Protein AF-A0A354D2V7-F1 (afdb_monomer)

Solvent-accessible surface area (backbone atoms only — not comparable to full-atom values): 7940 Å² total; per-residue (Å²): 129,84,58,67,64,59,56,53,52,52,52,53,53,51,53,55,54,51,61,70,64,51,77,79,75,69,87,72,81,70,86,73,82,75,85,70,80,95,69,97,73,48,65,73,56,30,54,53,51,34,56,54,48,52,73,39,85,69,28,58,60,65,48,54,49,66,42,60,46,82,72,89,66,80,90,73,79,88,80,82,86,76,63,51,65,60,33,40,40,36,36,20,53,22,45,77,40,70,70,44,41,49,52,54,51,55,51,48,46,73,76,37,100,47,60,78,89,43,51,46,80,39,62,50,80,84,130

Radius of gyration: 25.27 Å; Cα contacts (8 Å, |Δi|>4): 122; chains: 1; bo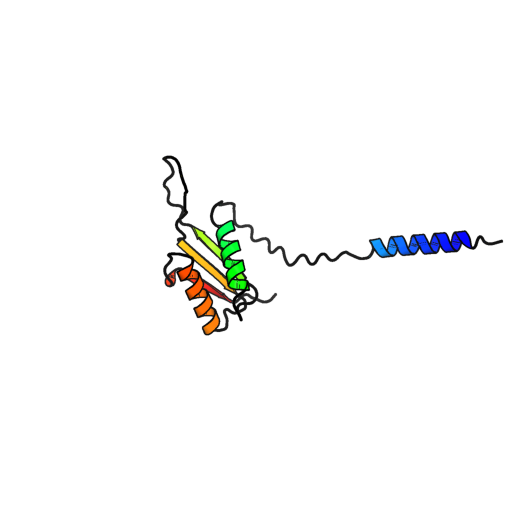unding box: 44×28×86 Å

Nearest PDB structures (foldseek):
  8wkq-assembly1_UI  TM=6.518E-01  e=2.644E-03  Salmonella enterica subsp. enterica serovar Typhimurium str. LT2
  2y9j-assembly1_Y  TM=4.921E-01  e=1.178E-03  Salmonella enterica subsp. enterica serovar Typhimurium
  4p7m-assembly1_A  TM=7.044E-01  e=1.504E-01  Plasmodium falciparum
  4p7m-assembly1_B  TM=7.196E-01  e=3.155E-01  Plasmodium falciparum
  6pxl-assembly2_K  TM=1.821E-01  e=8.554E+00  Escherichia coli

Sequence (127 aa):
MGNRNNLLILALLGVLVLVLAIPTEKKTESKMDFKANEEAGGEQLEERLERILKHTEGVGEVRVMITEAEDTKSFASDKENEGTVEGVVVVAQGATDPAVKKKIQDIVIALFPIEAHKIEIVKMKAD

Structure (mmCIF, N/CA/C/O backbone):
data_AF-A0A354D2V7-F1
#
_entry.id   AF-A0A354D2V7-F1
#
loop_
_atom_site.group_PDB
_atom_site.id
_atom_site.type_symbol
_atom_site.label_atom_id
_atom_site.label_alt_id
_atom_site.label_comp_id
_atom_site.label_asym_id
_atom_site.label_entity_id
_atom_site.label_seq_id
_atom_site.pdbx_PDB_ins_code
_atom_site.Cartn_x
_atom_site.Cartn_y
_atom_site.Cartn_z
_atom_site.occupancy
_atom_site.B_iso_or_equiv
_atom_site.auth_seq_id
_atom_site.auth_comp_id
_atom_site.auth_asym_id
_atom_site.auth_atom_id
_atom_site.pdbx_PDB_model_num
ATOM 1 N N . MET A 1 1 ? 7.800 15.658 70.576 1.00 53.28 1 MET A N 1
ATOM 2 C CA . MET A 1 1 ? 6.848 16.292 69.639 1.00 53.28 1 MET A CA 1
ATOM 3 C C . MET A 1 1 ? 7.166 15.766 68.254 1.00 53.28 1 MET A C 1
ATOM 5 O O . MET A 1 1 ? 8.132 16.219 67.666 1.00 53.28 1 MET A O 1
ATOM 9 N N . GLY A 1 2 ? 6.450 14.730 67.803 1.00 63.66 2 GLY A N 1
ATOM 10 C CA . GLY A 1 2 ? 6.724 14.080 66.520 1.00 63.66 2 GLY A CA 1
ATOM 11 C C . GLY A 1 2 ? 6.631 15.088 65.380 1.00 63.66 2 GLY A C 1
ATOM 12 O O . GLY A 1 2 ? 5.625 15.783 65.232 1.00 63.66 2 GLY A O 1
ATOM 13 N N . ASN A 1 3 ? 7.721 15.216 64.638 1.00 69.31 3 ASN A N 1
ATOM 14 C CA . ASN A 1 3 ? 7.938 16.270 63.663 1.00 69.31 3 ASN A CA 1
ATOM 15 C C . ASN A 1 3 ? 6.944 16.053 62.515 1.00 69.31 3 ASN A C 1
ATOM 17 O O . ASN A 1 3 ? 7.182 15.231 61.633 1.00 69.31 3 ASN A O 1
ATOM 21 N N . ARG A 1 4 ? 5.818 16.778 62.520 1.00 75.75 4 ARG A N 1
ATOM 22 C CA . ARG A 1 4 ? 4.799 16.721 61.452 1.00 75.75 4 ARG A CA 1
ATOM 23 C C . ARG A 1 4 ? 5.422 16.925 60.065 1.00 75.75 4 ARG A C 1
ATOM 25 O O . ARG A 1 4 ? 4.967 16.348 59.086 1.00 75.75 4 ARG A O 1
ATOM 32 N N . ASN A 1 5 ? 6.533 17.654 60.015 1.00 77.69 5 ASN A N 1
ATOM 33 C CA . ASN A 1 5 ? 7.316 17.916 58.818 1.00 77.69 5 ASN A CA 1
ATOM 34 C C . ASN A 1 5 ? 8.030 16.655 58.295 1.00 77.69 5 ASN A C 1
ATOM 36 O O . ASN A 1 5 ? 8.083 16.473 57.089 1.00 77.69 5 ASN A O 1
ATOM 40 N N . ASN A 1 6 ? 8.507 15.745 59.156 1.00 77.19 6 ASN A N 1
ATOM 41 C CA . ASN A 1 6 ? 9.132 14.489 58.711 1.00 77.19 6 ASN A CA 1
ATOM 42 C C . ASN A 1 6 ? 8.113 13.559 58.036 1.00 77.19 6 ASN A C 1
ATOM 44 O O . ASN A 1 6 ? 8.464 12.853 57.096 1.00 77.19 6 ASN A O 1
ATOM 48 N N . LEU A 1 7 ? 6.852 13.590 58.482 1.00 79.19 7 LEU A N 1
ATOM 49 C CA . LEU A 1 7 ? 5.766 12.840 57.849 1.00 79.19 7 LEU A CA 1
ATOM 50 C C . LEU A 1 7 ? 5.418 13.418 56.468 1.00 79.19 7 LEU A C 1
ATOM 52 O O . LEU A 1 7 ? 5.220 12.663 55.521 1.00 79.19 7 LEU A O 1
ATOM 56 N N . LEU A 1 8 ? 5.412 14.750 56.339 1.00 79.00 8 LEU A N 1
ATOM 57 C CA . LEU A 1 8 ? 5.224 15.428 55.051 1.00 79.00 8 LEU A CA 1
ATOM 58 C C . LEU A 1 8 ? 6.392 15.169 54.086 1.00 79.00 8 LEU A C 1
ATOM 60 O O . LEU A 1 8 ? 6.159 14.957 52.901 1.00 79.00 8 LEU A O 1
ATOM 64 N N . ILE A 1 9 ? 7.630 15.123 54.589 1.00 81.56 9 ILE A N 1
ATOM 65 C CA . ILE A 1 9 ? 8.827 14.797 53.796 1.00 81.56 9 ILE A CA 1
ATOM 66 C C . ILE A 1 9 ? 8.772 13.344 53.293 1.00 81.56 9 ILE A C 1
ATOM 68 O O . ILE A 1 9 ? 9.060 13.095 52.125 1.00 81.56 9 ILE A O 1
ATOM 72 N N . LEU A 1 10 ? 8.345 12.395 54.135 1.00 78.00 10 LEU A N 1
ATOM 73 C CA . LEU A 1 10 ? 8.129 10.996 53.738 1.00 78.00 10 LEU A CA 1
ATOM 74 C C . LEU A 1 10 ? 7.013 10.848 52.694 1.00 78.00 10 LEU A C 1
ATOM 76 O O . LEU A 1 10 ? 7.173 10.094 51.737 1.00 78.00 10 LEU A O 1
ATOM 80 N N . ALA A 1 11 ? 5.912 11.593 52.839 1.00 83.25 11 ALA A N 1
ATOM 81 C CA . ALA A 1 11 ? 4.819 11.589 51.867 1.00 83.25 11 ALA A CA 1
ATOM 82 C C . ALA A 1 11 ? 5.259 12.143 50.498 1.00 83.25 11 ALA A C 1
ATOM 84 O O . ALA A 1 11 ? 4.942 11.555 49.466 1.00 83.25 11 ALA A O 1
ATOM 85 N N . LEU A 1 12 ? 6.043 13.227 50.483 1.00 82.44 12 LEU A N 1
ATOM 86 C CA . LEU A 1 12 ? 6.603 13.819 49.261 1.00 82.44 12 LEU A CA 1
ATOM 87 C C . LEU A 1 12 ? 7.591 12.884 48.548 1.00 82.44 12 LEU A C 1
ATOM 89 O O . LEU A 1 12 ? 7.515 12.729 47.330 1.00 82.44 12 LEU A O 1
ATOM 93 N N . LEU A 1 13 ? 8.479 12.223 49.298 1.00 83.94 13 LEU A N 1
ATOM 94 C CA . LEU A 1 13 ? 9.397 11.218 48.749 1.00 83.94 13 LEU A CA 1
ATOM 95 C C . LEU A 1 13 ? 8.650 10.025 48.138 1.00 83.94 13 LEU A C 1
ATOM 97 O O . LEU A 1 13 ? 9.041 9.538 47.081 1.00 83.94 13 LEU A O 1
ATOM 101 N N . GLY A 1 14 ? 7.552 9.586 48.760 1.00 82.31 14 GLY A N 1
ATOM 102 C CA . GLY A 1 14 ? 6.719 8.504 48.233 1.00 82.31 14 GLY A CA 1
ATOM 103 C C . GLY A 1 14 ? 6.072 8.842 46.887 1.00 82.31 14 GLY A C 1
ATOM 104 O O . GLY A 1 14 ? 6.095 8.022 45.970 1.00 82.31 14 GLY A O 1
ATOM 105 N N . VAL A 1 15 ? 5.554 10.065 46.731 1.00 85.94 15 VAL A N 1
ATOM 106 C CA . VAL A 1 15 ? 4.970 10.526 45.457 1.00 85.94 15 VAL A CA 1
ATOM 107 C C . VAL A 1 15 ? 6.029 10.596 44.353 1.00 85.94 15 VAL A C 1
ATOM 109 O O . VAL A 1 15 ? 5.750 10.221 43.217 1.00 85.94 15 VAL A O 1
ATOM 112 N N . LEU A 1 16 ? 7.258 11.007 44.680 1.00 78.44 16 LEU A N 1
ATOM 113 C CA . LEU A 1 16 ? 8.354 11.065 43.711 1.00 78.44 16 LEU A CA 1
ATOM 114 C C . LEU A 1 16 ? 8.707 9.676 43.148 1.00 78.44 16 LEU A C 1
ATOM 116 O O . LEU A 1 16 ? 8.912 9.533 41.944 1.00 78.44 16 LEU A O 1
ATOM 120 N N . VAL A 1 17 ? 8.722 8.643 43.998 1.00 80.25 17 VAL A N 1
ATOM 121 C CA . VAL A 1 17 ? 8.953 7.252 43.568 1.00 80.25 17 VAL A CA 1
ATOM 122 C C . VAL A 1 17 ? 7.785 6.729 42.724 1.00 80.25 17 VAL A C 1
ATOM 124 O O . VAL A 1 17 ? 8.015 6.015 41.750 1.00 80.25 17 VAL A O 1
ATOM 127 N N . LEU A 1 18 ? 6.546 7.130 43.033 1.00 79.88 18 LEU A N 1
ATOM 128 C CA . LEU A 1 18 ? 5.360 6.748 42.259 1.00 79.88 18 LEU A CA 1
ATOM 129 C C . LEU A 1 18 ? 5.422 7.264 40.812 1.00 79.88 18 LEU A C 1
ATOM 131 O O . LEU A 1 18 ? 5.065 6.535 39.896 1.00 79.88 18 LEU A O 1
ATOM 135 N N . VAL A 1 19 ? 5.914 8.490 40.595 1.00 77.31 19 VAL A N 1
ATOM 136 C CA . VAL A 1 19 ? 6.057 9.085 39.251 1.00 77.31 19 VAL A CA 1
ATOM 137 C C . VAL A 1 19 ? 7.104 8.348 38.409 1.00 77.31 19 VAL A C 1
ATOM 139 O O . VAL A 1 19 ? 6.899 8.173 37.212 1.00 77.31 19 VAL A O 1
ATOM 142 N N . LEU A 1 20 ? 8.195 7.871 39.019 1.00 72.50 20 LEU A N 1
ATOM 143 C CA . LEU A 1 20 ? 9.212 7.060 38.332 1.00 72.50 20 LEU A CA 1
ATOM 144 C C . LEU A 1 20 ? 8.742 5.627 38.045 1.00 72.50 20 LEU A C 1
ATOM 146 O O . LEU A 1 20 ? 9.252 4.988 37.129 1.00 72.50 20 LEU A O 1
ATOM 150 N N . ALA A 1 21 ? 7.786 5.124 38.829 1.00 70.50 21 ALA A N 1
ATOM 151 C CA . ALA A 1 21 ? 7.179 3.814 38.635 1.00 70.50 21 ALA A CA 1
ATOM 152 C C . ALA A 1 21 ? 6.090 3.810 37.559 1.00 70.50 21 ALA A C 1
ATOM 154 O O . ALA A 1 21 ? 5.638 2.728 37.194 1.00 70.50 21 ALA A O 1
ATOM 155 N N . ILE A 1 22 ? 5.666 4.977 37.052 1.00 72.56 22 ILE A N 1
ATOM 156 C CA . ILE A 1 22 ? 4.820 5.021 35.862 1.00 72.56 22 ILE A CA 1
ATOM 157 C C . ILE A 1 22 ? 5.720 4.612 34.695 1.00 72.56 22 ILE A C 1
ATOM 159 O O . ILE A 1 22 ? 6.597 5.391 34.303 1.00 72.56 22 ILE A O 1
ATOM 163 N N . PRO A 1 23 ? 5.534 3.406 34.128 1.00 63.72 23 PRO A N 1
ATOM 164 C CA . PRO A 1 23 ? 6.202 3.071 32.897 1.00 63.72 23 PRO A CA 1
ATOM 165 C C . PRO A 1 23 ? 5.622 4.038 31.874 1.00 63.72 23 PRO A C 1
ATOM 167 O O . PRO A 1 23 ? 4.429 4.026 31.577 1.00 63.72 23 PRO A O 1
ATOM 170 N N . THR A 1 24 ? 6.457 4.951 31.393 1.00 59.94 24 THR A N 1
ATOM 171 C CA . THR A 1 24 ? 6.145 5.732 30.207 1.00 59.94 24 THR A CA 1
ATOM 172 C C . THR A 1 24 ? 6.125 4.736 29.055 1.00 59.94 24 THR A C 1
ATOM 174 O O . THR A 1 24 ? 7.128 4.482 28.390 1.00 59.94 24 THR A O 1
ATOM 177 N N . GLU A 1 25 ? 4.965 4.109 28.865 1.00 49.94 25 GLU A N 1
ATOM 178 C CA . GLU A 1 25 ? 4.591 3.462 27.622 1.00 49.94 25 GLU A CA 1
ATOM 179 C C . GLU A 1 25 ? 4.569 4.569 26.570 1.00 49.94 25 GLU A C 1
ATOM 181 O O . GLU A 1 25 ? 3.549 5.174 26.243 1.00 49.94 25 GLU A O 1
ATOM 186 N N . LYS A 1 26 ? 5.755 4.882 26.042 1.00 39.78 26 LYS A N 1
ATOM 187 C CA . LYS A 1 26 ? 5.852 5.340 24.672 1.00 39.78 26 LYS A CA 1
ATOM 188 C C . LYS A 1 26 ? 5.125 4.280 23.863 1.00 39.78 26 LYS A C 1
ATOM 190 O O . LYS A 1 26 ? 5.573 3.135 23.818 1.00 39.78 26 LYS A O 1
ATOM 195 N N . LYS A 1 27 ? 4.016 4.680 23.242 1.00 41.59 27 LYS A N 1
ATOM 196 C CA . LYS A 1 27 ? 3.402 3.989 22.113 1.00 41.59 27 LYS A CA 1
ATOM 197 C C . LYS A 1 27 ? 4.439 3.953 20.986 1.00 41.59 27 LYS A C 1
ATOM 199 O O . LYS A 1 27 ? 4.455 4.781 20.086 1.00 41.59 27 LYS A O 1
ATOM 204 N N . THR A 1 28 ? 5.386 3.037 21.148 1.00 44.81 28 THR A N 1
ATOM 205 C CA . THR A 1 28 ? 6.253 2.489 20.123 1.00 44.81 28 THR A CA 1
ATOM 206 C C . THR A 1 28 ? 5.399 1.416 19.483 1.00 44.81 28 THR A C 1
ATOM 208 O O . THR A 1 28 ? 5.353 0.276 19.942 1.00 44.81 28 THR A O 1
ATOM 211 N N . GLU A 1 29 ? 4.640 1.815 18.472 1.00 44.06 29 GLU A N 1
ATOM 212 C CA . GLU A 1 29 ? 4.056 0.854 17.555 1.00 44.06 29 GLU A CA 1
ATOM 213 C C . GLU A 1 29 ? 5.204 0.174 16.808 1.00 44.06 29 GLU A C 1
ATOM 215 O O . GLU A 1 29 ? 5.854 0.748 15.944 1.00 44.06 29 GLU A O 1
ATOM 220 N N . SER A 1 30 ? 5.480 -1.046 17.269 1.00 37.50 30 SER A N 1
ATOM 221 C CA . SER A 1 30 ? 5.982 -2.185 16.513 1.00 37.50 30 SER A CA 1
ATOM 222 C C . SER A 1 30 ? 7.196 -1.925 15.618 1.00 37.50 30 SER A C 1
ATOM 224 O O . SER A 1 30 ? 7.094 -1.753 14.404 1.00 37.50 30 SER A O 1
ATOM 226 N N . LYS A 1 31 ? 8.387 -2.058 16.213 1.00 37.59 31 LYS A N 1
ATOM 227 C CA . LYS A 1 31 ? 9.513 -2.633 15.475 1.00 37.59 31 LYS A CA 1
ATOM 228 C C . LYS A 1 31 ? 9.171 -4.088 15.157 1.00 37.59 31 LYS A C 1
ATOM 230 O O . LYS A 1 31 ? 9.455 -4.990 15.936 1.00 37.59 31 LYS A O 1
ATOM 235 N N . MET A 1 32 ? 8.554 -4.308 14.005 1.00 38.12 32 MET A N 1
ATOM 236 C CA . MET A 1 32 ? 8.858 -5.509 13.244 1.00 38.12 32 MET A CA 1
ATOM 237 C C . MET A 1 32 ? 10.207 -5.255 12.589 1.00 38.12 32 MET A C 1
ATOM 239 O O . MET A 1 32 ? 10.291 -4.536 11.597 1.00 38.12 32 MET A O 1
ATOM 243 N N . ASP A 1 33 ? 11.256 -5.809 13.190 1.00 35.03 33 ASP A N 1
ATOM 244 C CA . ASP A 1 33 ? 12.576 -5.914 12.583 1.00 35.03 33 ASP A CA 1
ATOM 245 C C . ASP A 1 33 ? 12.474 -6.796 11.326 1.00 35.03 33 ASP A C 1
ATOM 247 O O . ASP A 1 33 ? 12.720 -8.001 11.356 1.00 35.03 33 ASP A O 1
ATOM 251 N N .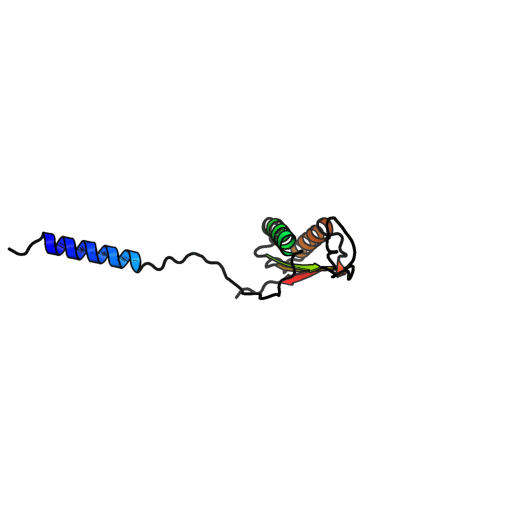 PHE A 1 34 ? 12.098 -6.193 10.198 1.00 39.47 34 PHE A N 1
ATOM 252 C CA . PHE A 1 34 ? 12.466 -6.701 8.885 1.00 39.47 34 PHE A CA 1
ATOM 253 C C . PHE A 1 34 ? 13.908 -6.252 8.652 1.00 39.47 34 PHE A C 1
ATOM 255 O O . PHE A 1 34 ? 14.174 -5.153 8.179 1.00 39.47 34 PHE A O 1
ATOM 262 N N . LYS A 1 35 ? 14.867 -7.092 9.051 1.00 43.38 35 LYS A N 1
ATOM 263 C CA . LYS A 1 35 ? 16.229 -6.991 8.526 1.00 43.38 35 LYS A CA 1
ATOM 264 C C . LYS A 1 35 ? 16.196 -7.458 7.071 1.00 43.38 35 LYS A C 1
ATOM 266 O O . LYS A 1 35 ? 16.411 -8.639 6.807 1.00 43.38 35 LYS A O 1
ATOM 271 N N . ALA A 1 36 ? 15.916 -6.543 6.152 1.00 41.31 36 ALA A N 1
ATOM 272 C CA . ALA A 1 36 ? 16.392 -6.652 4.783 1.00 41.31 36 ALA A CA 1
ATOM 273 C C . ALA A 1 36 ? 17.645 -5.777 4.674 1.00 41.31 36 ALA A C 1
ATOM 275 O O . ALA A 1 36 ? 17.715 -4.689 5.237 1.00 41.31 36 ALA A O 1
ATOM 276 N N . ASN A 1 37 ? 18.671 -6.366 4.082 1.00 38.88 37 ASN A N 1
ATOM 277 C CA . ASN A 1 37 ? 20.018 -5.842 3.940 1.00 38.88 37 ASN A CA 1
ATOM 278 C C . ASN A 1 37 ? 20.021 -4.484 3.211 1.00 38.88 37 ASN A C 1
ATOM 280 O O . ASN A 1 37 ? 19.167 -4.254 2.363 1.00 38.88 37 ASN A O 1
ATOM 284 N N . GLU A 1 38 ? 20.980 -3.621 3.551 1.00 57.41 38 GLU A N 1
ATOM 285 C CA . GLU A 1 38 ? 21.207 -2.315 2.922 1.00 57.41 38 GLU A CA 1
ATOM 286 C C . GLU A 1 38 ? 21.296 -2.426 1.392 1.00 57.41 38 GLU A C 1
ATOM 288 O O . GLU A 1 38 ? 22.284 -2.961 0.900 1.00 57.41 38 GLU A O 1
ATOM 293 N N . GLU A 1 39 ? 20.338 -1.846 0.660 1.00 47.41 39 GLU A N 1
ATOM 294 C CA . GLU A 1 39 ? 20.554 -1.313 -0.691 1.00 47.41 39 GLU A CA 1
ATOM 295 C C . GLU A 1 39 ? 19.841 0.040 -0.812 1.00 47.41 39 GLU A C 1
ATOM 297 O O . GLU A 1 39 ? 18.622 0.174 -0.714 1.00 47.41 39 GLU A O 1
ATOM 302 N N . ALA A 1 40 ? 20.661 1.085 -0.900 1.00 53.66 40 ALA A N 1
ATOM 303 C CA . ALA A 1 40 ? 20.257 2.477 -0.838 1.00 53.66 40 ALA A CA 1
ATOM 304 C C . ALA A 1 40 ? 19.690 2.938 -2.192 1.00 53.66 40 ALA A C 1
ATOM 306 O O . ALA A 1 40 ? 20.439 3.366 -3.067 1.00 53.66 40 ALA A O 1
ATOM 307 N N . GLY A 1 41 ? 18.366 2.893 -2.329 1.00 54.62 41 GLY A N 1
ATOM 308 C CA . GLY A 1 41 ? 17.620 3.468 -3.457 1.00 54.62 41 GLY A CA 1
ATOM 309 C C . GLY A 1 41 ? 16.117 3.555 -3.174 1.00 54.62 41 GLY A C 1
ATOM 310 O O . GLY A 1 41 ? 15.525 4.635 -3.254 1.00 54.62 41 GLY A O 1
ATOM 311 N N . GLY A 1 42 ? 15.533 2.448 -2.706 1.00 64.25 42 GLY A N 1
ATOM 312 C CA . GLY A 1 42 ? 14.083 2.276 -2.576 1.00 64.25 42 GLY A CA 1
ATOM 313 C C . GLY A 1 42 ? 13.404 2.871 -1.336 1.00 64.25 42 GLY A C 1
ATOM 314 O O . GLY A 1 42 ? 12.223 3.209 -1.411 1.00 64.25 42 GLY A O 1
ATOM 315 N N . GLU A 1 43 ? 14.104 3.078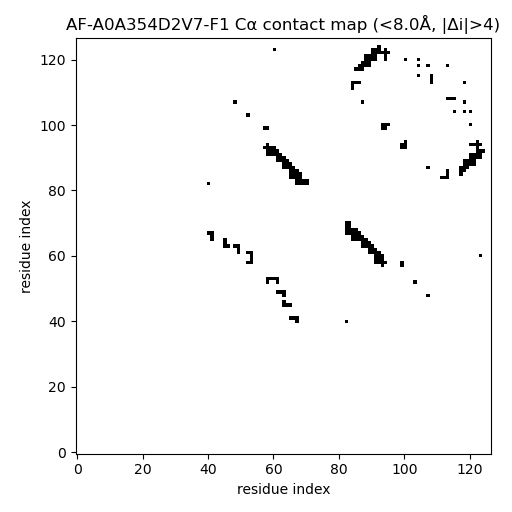 -0.211 1.00 71.94 43 GLU A N 1
ATOM 316 C CA . GLU A 1 43 ? 13.448 3.436 1.070 1.00 71.94 43 GLU A CA 1
ATOM 317 C C . GLU A 1 43 ? 12.640 4.749 1.008 1.00 71.94 43 GLU A C 1
ATOM 319 O O . GLU A 1 43 ? 11.523 4.842 1.519 1.00 71.94 43 GLU A O 1
ATOM 324 N N . GLN A 1 44 ? 13.168 5.782 0.341 1.00 75.06 44 GLN A N 1
ATOM 325 C CA . GLN A 1 44 ? 12.472 7.076 0.220 1.00 75.06 44 GLN A CA 1
ATOM 326 C C . GLN A 1 44 ? 11.185 6.969 -0.605 1.00 75.06 44 GLN A C 1
ATOM 328 O O . GLN A 1 44 ? 10.241 7.748 -0.435 1.00 75.06 44 GLN A O 1
ATOM 333 N N . LEU A 1 45 ? 11.178 6.035 -1.547 1.00 78.12 45 LEU A N 1
ATOM 334 C CA . LEU A 1 45 ? 10.114 5.829 -2.508 1.00 78.12 45 LEU A CA 1
ATOM 335 C C . LEU A 1 45 ? 9.011 4.948 -1.913 1.00 78.12 45 LEU A C 1
ATOM 337 O O . LEU A 1 45 ? 7.826 5.260 -2.062 1.00 78.12 45 LEU A O 1
ATOM 341 N N . GLU A 1 46 ? 9.410 3.943 -1.135 1.00 83.81 46 GLU A N 1
ATOM 342 C CA . GLU A 1 46 ? 8.543 3.148 -0.266 1.00 83.81 46 GLU A CA 1
ATOM 343 C C . GLU A 1 46 ? 7.796 4.024 0.743 1.00 83.81 46 GLU A C 1
ATOM 345 O O . GLU A 1 46 ? 6.565 3.973 0.795 1.00 83.81 46 GLU A O 1
ATOM 350 N N . GLU A 1 47 ? 8.498 4.893 1.484 1.00 84.62 47 GLU A N 1
ATOM 351 C CA . GLU A 1 47 ? 7.872 5.736 2.515 1.00 84.62 47 GLU A CA 1
ATOM 352 C C . GLU A 1 47 ? 6.834 6.695 1.907 1.00 84.62 47 GLU A C 1
ATOM 354 O O . GLU A 1 47 ? 5.746 6.919 2.455 1.00 84.62 47 GLU A O 1
ATOM 359 N N . ARG A 1 48 ? 7.146 7.262 0.735 1.00 86.38 48 ARG A N 1
ATOM 360 C CA . ARG A 1 48 ? 6.219 8.129 -0.003 1.00 86.38 48 ARG A CA 1
ATOM 361 C C . ARG A 1 48 ? 4.980 7.367 -0.455 1.00 86.38 48 ARG A C 1
ATOM 363 O O . ARG A 1 48 ? 3.870 7.877 -0.280 1.00 86.38 48 ARG A O 1
ATOM 370 N N . LEU A 1 49 ? 5.157 6.171 -1.016 1.00 86.44 49 LEU A N 1
ATOM 371 C CA . LEU A 1 49 ? 4.042 5.344 -1.466 1.00 86.44 49 LEU A CA 1
ATOM 372 C C . LEU A 1 49 ? 3.162 4.924 -0.285 1.00 86.44 49 LEU A C 1
ATOM 374 O O . LEU A 1 49 ? 1.940 5.061 -0.350 1.00 86.44 49 LEU A O 1
ATOM 378 N N . GLU A 1 50 ? 3.770 4.497 0.820 1.00 89.25 50 GLU A N 1
ATOM 379 C CA . GLU A 1 50 ? 3.059 4.129 2.042 1.00 89.25 50 GLU A CA 1
ATOM 380 C C . GLU A 1 50 ? 2.206 5.294 2.554 1.00 89.25 50 GLU A C 1
ATOM 382 O O . GLU A 1 50 ? 1.022 5.124 2.857 1.00 89.25 50 GLU A O 1
ATOM 387 N N . ARG A 1 51 ? 2.767 6.509 2.578 1.00 88.31 51 ARG A N 1
ATOM 388 C CA . ARG A 1 51 ? 2.053 7.706 3.031 1.00 88.31 51 ARG A CA 1
ATOM 389 C C . ARG A 1 51 ? 0.824 8.011 2.173 1.00 88.31 51 ARG A C 1
ATOM 391 O O . ARG A 1 51 ? -0.212 8.389 2.723 1.00 88.31 51 ARG A O 1
ATOM 398 N N . ILE A 1 52 ? 0.923 7.854 0.853 1.00 89.38 52 ILE A N 1
ATOM 399 C CA . ILE A 1 52 ? -0.197 8.071 -0.078 1.00 89.38 52 ILE A CA 1
ATOM 400 C C . ILE A 1 52 ? -1.277 7.005 0.130 1.00 89.38 52 ILE A C 1
ATOM 402 O O . ILE A 1 52 ? -2.461 7.328 0.259 1.00 89.38 52 ILE A O 1
ATOM 406 N N . LEU A 1 53 ? -0.877 5.736 0.217 1.00 88.62 53 LEU A N 1
ATOM 407 C CA . LEU A 1 53 ? -1.804 4.622 0.395 1.00 88.62 53 LEU A CA 1
ATOM 408 C C . LEU A 1 53 ? -2.533 4.695 1.745 1.00 88.62 53 LEU A C 1
ATOM 410 O O . LEU A 1 53 ? -3.736 4.444 1.793 1.00 88.62 53 LEU A O 1
ATOM 414 N N . LYS A 1 54 ? -1.859 5.144 2.812 1.00 89.00 54 LYS A N 1
ATOM 415 C CA . LYS A 1 54 ? -2.467 5.376 4.136 1.00 89.00 54 LYS A CA 1
ATOM 416 C C . LYS A 1 54 ? -3.570 6.439 4.138 1.00 89.00 54 LYS A C 1
ATOM 418 O O . LYS 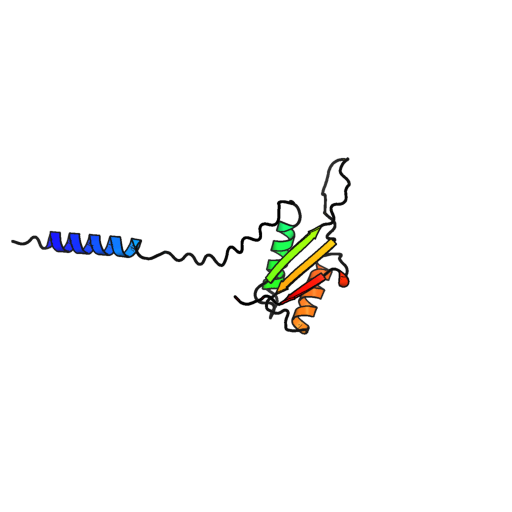A 1 54 ? -4.475 6.368 4.963 1.00 89.00 54 LYS A O 1
ATOM 423 N N . HIS A 1 55 ? -3.534 7.406 3.219 1.00 88.38 55 HIS A N 1
ATOM 424 C CA . HIS A 1 55 ? -4.585 8.426 3.088 1.00 88.38 55 HIS A CA 1
ATOM 425 C C . HIS A 1 55 ? -5.754 7.987 2.195 1.00 88.38 55 HIS A C 1
ATOM 427 O O . HIS A 1 55 ? -6.712 8.738 2.016 1.00 88.38 55 HIS A O 1
ATOM 433 N N . THR A 1 56 ? -5.700 6.782 1.629 1.00 86.50 56 THR A N 1
ATOM 434 C CA . THR A 1 56 ? -6.770 6.254 0.783 1.00 86.50 56 THR A CA 1
ATOM 435 C C . THR A 1 56 ? -7.812 5.527 1.638 1.00 86.50 56 THR A C 1
ATOM 437 O O . THR A 1 56 ? -7.489 4.668 2.460 1.00 86.50 56 THR A O 1
ATOM 440 N N . GLU A 1 57 ? -9.092 5.851 1.438 1.00 86.44 57 GLU A N 1
ATOM 441 C CA . GLU A 1 57 ? -10.191 5.264 2.211 1.00 86.44 57 GLU A CA 1
ATOM 442 C C . GLU A 1 57 ? -10.267 3.736 2.061 1.00 86.44 57 GLU A C 1
ATOM 444 O O . GLU A 1 57 ? -10.323 3.202 0.949 1.00 86.44 57 GLU A O 1
ATOM 449 N N . GLY A 1 58 ? -10.324 3.042 3.201 1.00 86.00 58 GLY A N 1
ATOM 450 C CA . GLY A 1 58 ? -10.497 1.589 3.279 1.00 86.00 58 GLY A CA 1
ATOM 451 C C . GLY A 1 58 ? -9.206 0.769 3.216 1.00 86.00 58 GLY A C 1
ATOM 452 O O . GLY A 1 58 ? -9.277 -0.449 3.346 1.00 86.00 58 GLY A O 1
ATOM 453 N N . VAL A 1 59 ? -8.039 1.400 3.051 1.00 87.31 59 VAL A N 1
ATOM 454 C CA . VAL A 1 59 ? -6.752 0.693 2.940 1.00 87.31 59 VAL A CA 1
ATOM 455 C C . VAL A 1 59 ? -6.209 0.239 4.309 1.00 87.31 59 VAL A C 1
ATOM 457 O O . VAL A 1 59 ? -5.718 -0.886 4.421 1.00 87.31 59 VAL A O 1
ATOM 460 N N . GLY A 1 60 ? -6.370 1.053 5.359 1.00 87.50 60 GLY A N 1
ATOM 461 C CA . GLY A 1 60 ? -5.899 0.740 6.717 1.00 87.50 60 GLY A CA 1
ATOM 462 C C . GLY A 1 60 ? -4.375 0.802 6.842 1.00 87.50 60 GLY A C 1
ATOM 463 O O . GLY A 1 60 ? -3.742 1.667 6.240 1.00 87.50 60 GLY A O 1
ATOM 464 N N . GLU A 1 61 ? -3.790 -0.111 7.619 1.00 88.25 61 GLU A N 1
ATOM 465 C CA . GLU A 1 61 ? -2.331 -0.241 7.698 1.00 88.25 61 GLU A CA 1
ATOM 466 C C . GLU A 1 61 ? -1.743 -0.790 6.396 1.00 88.25 61 GLU A C 1
ATOM 468 O O . GLU A 1 61 ? -2.299 -1.713 5.785 1.00 88.25 61 GLU A O 1
ATOM 473 N N . VAL A 1 62 ? -0.608 -0.212 5.991 1.00 88.44 62 VAL A N 1
ATOM 474 C CA . VAL A 1 62 ? 0.091 -0.517 4.738 1.00 88.44 62 VAL A CA 1
ATOM 475 C C . VAL A 1 62 ? 1.579 -0.640 4.990 1.00 88.44 62 VAL A C 1
ATOM 477 O O . VAL A 1 62 ? 2.149 0.192 5.688 1.00 88.44 62 VAL A O 1
ATOM 480 N N . ARG A 1 63 ? 2.202 -1.636 4.363 1.00 88.88 63 ARG A N 1
ATOM 481 C CA . ARG A 1 63 ? 3.643 -1.677 4.119 1.00 88.88 63 ARG A CA 1
ATOM 482 C C . ARG A 1 63 ? 3.919 -1.951 2.656 1.00 88.88 63 ARG A C 1
ATOM 484 O O . ARG A 1 63 ? 3.213 -2.741 2.026 1.00 88.88 63 ARG A O 1
ATOM 491 N N . VAL A 1 64 ? 4.937 -1.284 2.140 1.00 88.06 64 VAL A N 1
ATOM 492 C CA . VAL A 1 64 ? 5.370 -1.383 0.751 1.00 88.06 64 VAL A CA 1
ATOM 493 C C . VAL A 1 64 ? 6.809 -1.860 0.752 1.00 88.06 64 VAL A C 1
ATOM 495 O O . VAL A 1 64 ? 7.599 -1.389 1.558 1.00 88.06 64 VAL A O 1
ATOM 498 N N . MET A 1 65 ? 7.120 -2.784 -0.146 1.00 86.00 65 MET A N 1
ATOM 499 C CA . MET A 1 65 ? 8.487 -3.141 -0.490 1.00 86.00 65 MET A CA 1
ATOM 500 C C . MET A 1 65 ? 8.640 -3.018 -2.001 1.00 86.00 65 MET A C 1
ATOM 502 O O . MET A 1 65 ? 7.794 -3.503 -2.758 1.00 86.00 65 MET A O 1
ATOM 506 N N . ILE A 1 66 ? 9.699 -2.355 -2.432 1.00 84.69 66 ILE A N 1
ATOM 507 C CA . ILE A 1 66 ? 10.042 -2.160 -3.830 1.00 84.69 66 ILE A CA 1
ATOM 508 C C . ILE A 1 66 ? 11.273 -3.013 -4.122 1.00 84.69 66 ILE A C 1
ATOM 510 O O . ILE A 1 66 ? 12.237 -3.037 -3.364 1.00 84.69 66 ILE A O 1
ATOM 514 N N . THR A 1 67 ? 11.224 -3.762 -5.216 1.00 80.31 67 THR A N 1
ATOM 515 C CA . THR A 1 67 ? 12.392 -4.455 -5.757 1.00 80.31 67 THR A CA 1
ATOM 516 C C . THR A 1 67 ? 12.902 -3.632 -6.924 1.00 80.31 67 THR A C 1
ATOM 518 O O . THR A 1 67 ? 12.176 -3.431 -7.898 1.00 80.31 67 THR A O 1
ATOM 521 N N . GLU A 1 68 ? 14.122 -3.128 -6.813 1.00 76.75 68 GLU A N 1
ATOM 522 C CA . GLU A 1 68 ? 14.819 -2.443 -7.897 1.00 76.75 68 GLU A CA 1
ATOM 523 C C . GLU A 1 68 ? 15.668 -3.466 -8.653 1.00 76.75 68 GLU A C 1
ATOM 525 O O . GLU A 1 68 ? 16.299 -4.331 -8.044 1.00 76.75 68 GLU A O 1
ATOM 530 N N . ALA A 1 69 ? 15.664 -3.393 -9.983 1.00 65.81 69 ALA A N 1
ATOM 531 C CA . ALA A 1 69 ? 16.613 -4.156 -10.772 1.00 65.81 69 ALA A CA 1
ATOM 532 C C . ALA A 1 69 ? 17.995 -3.528 -10.573 1.00 65.81 69 ALA A C 1
ATOM 534 O O . ALA A 1 69 ? 18.205 -2.359 -10.907 1.00 65.81 69 ALA A O 1
ATOM 535 N N . GLU A 1 70 ? 18.953 -4.303 -10.065 1.00 57.25 70 GLU A N 1
ATOM 536 C CA . GLU A 1 70 ? 20.362 -3.944 -10.176 1.00 57.25 70 GLU A CA 1
ATOM 537 C C . GLU A 1 70 ? 20.761 -4.032 -11.655 1.00 57.25 70 GLU A C 1
ATOM 539 O O . GLU A 1 70 ? 21.237 -5.058 -12.155 1.00 57.25 70 GLU A O 1
ATOM 544 N N . ASP A 1 71 ? 20.553 -2.948 -12.401 1.00 50.47 71 ASP A N 1
ATOM 545 C CA . ASP A 1 71 ? 21.211 -2.780 -13.684 1.00 50.47 71 ASP A CA 1
ATOM 546 C C . ASP A 1 71 ? 22.719 -2.785 -13.403 1.00 50.47 71 ASP A C 1
ATO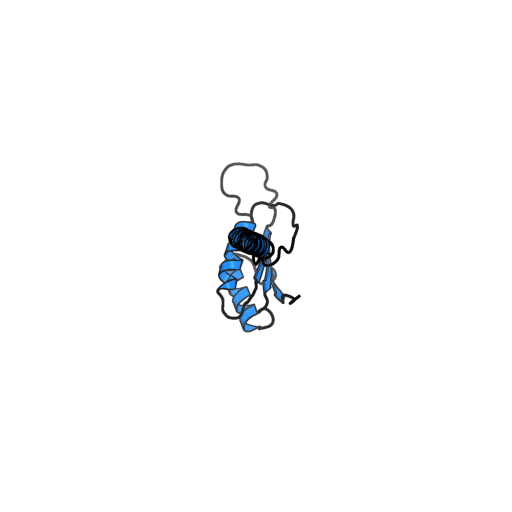M 548 O O . ASP A 1 71 ? 23.283 -1.832 -12.867 1.00 50.47 71 ASP A O 1
ATOM 552 N N . THR A 1 72 ? 23.379 -3.894 -13.745 1.00 46.34 72 THR A N 1
ATOM 553 C CA . THR A 1 72 ? 24.833 -4.117 -13.661 1.00 46.34 72 THR A CA 1
ATOM 554 C C . THR A 1 72 ? 25.615 -3.196 -14.611 1.00 46.34 72 THR A C 1
ATOM 556 O O . THR A 1 72 ? 26.407 -3.628 -15.447 1.00 46.34 72 THR A O 1
ATOM 559 N N . LYS A 1 73 ? 25.414 -1.884 -14.485 1.00 44.34 73 LYS A N 1
ATOM 560 C CA . LYS A 1 73 ? 26.138 -0.823 -15.180 1.00 44.34 73 LYS A CA 1
ATOM 561 C C . LYS A 1 73 ? 26.918 0.035 -14.192 1.00 44.34 73 LYS A C 1
ATOM 563 O O . LYS A 1 73 ? 26.932 1.260 -14.233 1.00 44.34 73 LYS A O 1
ATOM 568 N N . SER A 1 74 ? 27.684 -0.653 -13.355 1.00 51.12 74 SER A N 1
ATOM 569 C CA . SER A 1 74 ? 28.968 -0.135 -12.896 1.00 51.12 74 SER A CA 1
ATOM 570 C C . SER A 1 74 ? 29.804 0.258 -14.121 1.00 51.12 74 SER A C 1
ATOM 572 O O . SER A 1 74 ? 29.830 -0.479 -15.104 1.00 51.12 74 SER A O 1
ATOM 574 N N . PHE A 1 75 ? 30.518 1.381 -14.030 1.00 45.38 75 PHE A N 1
ATOM 575 C CA . PHE A 1 75 ? 31.398 1.980 -15.050 1.00 45.38 75 PHE A CA 1
ATOM 576 C C . PHE A 1 75 ? 30.736 2.923 -16.065 1.00 45.38 75 PHE A C 1
ATOM 578 O O . PHE A 1 75 ? 30.781 2.686 -17.267 1.00 45.38 75 PHE A O 1
ATOM 585 N N . ALA A 1 76 ? 30.229 4.064 -15.603 1.00 47.75 76 ALA A N 1
ATOM 586 C CA . ALA A 1 76 ? 30.816 5.370 -15.936 1.00 47.75 76 ALA A CA 1
ATOM 587 C C . ALA A 1 76 ? 29.881 6.507 -15.506 1.00 47.75 76 ALA A C 1
ATOM 589 O O . ALA A 1 76 ? 28.757 6.583 -15.977 1.00 47.75 76 ALA A O 1
ATOM 590 N N . SER A 1 77 ? 30.440 7.409 -14.697 1.00 45.16 77 SER A N 1
ATOM 591 C CA . SER A 1 77 ? 30.181 8.853 -14.696 1.00 45.16 77 SER A CA 1
ATOM 592 C C . SER A 1 77 ? 28.769 9.372 -14.391 1.00 45.16 77 SER A C 1
ATOM 594 O O . SER A 1 77 ? 27.822 9.138 -15.121 1.00 45.16 77 SER A O 1
ATOM 596 N N . ASP A 1 78 ? 28.730 10.220 -13.360 1.00 52.28 78 ASP A N 1
ATOM 597 C CA . ASP A 1 78 ? 27.918 11.435 -13.257 1.00 52.28 78 ASP A CA 1
ATOM 598 C C . ASP A 1 78 ? 26.422 11.350 -13.623 1.00 52.28 78 ASP A C 1
ATOM 600 O O . ASP A 1 78 ? 26.041 11.416 -14.788 1.00 52.28 78 ASP A O 1
ATOM 604 N N . LYS A 1 79 ? 25.610 11.453 -12.560 1.00 47.97 79 LYS A N 1
ATOM 605 C CA . LYS A 1 79 ? 24.166 11.745 -12.481 1.00 47.97 79 LYS A CA 1
ATOM 606 C C . LYS A 1 79 ? 23.225 10.546 -12.384 1.00 47.97 79 LYS A C 1
ATOM 608 O O . LYS A 1 79 ? 23.110 9.741 -13.293 1.00 47.97 79 LYS A O 1
ATOM 613 N N . GLU A 1 80 ? 22.497 10.567 -11.265 1.00 50.69 80 GLU A N 1
ATOM 614 C CA . GLU A 1 80 ? 21.100 10.138 -11.148 1.00 50.69 80 GLU A CA 1
ATOM 615 C C . GLU A 1 80 ? 20.856 8.706 -11.626 1.00 50.69 80 GLU A C 1
ATOM 617 O O . GLU A 1 80 ? 20.261 8.455 -12.668 1.00 50.69 80 GLU A O 1
ATOM 622 N N . ASN A 1 81 ? 21.327 7.756 -10.815 1.00 49.28 81 ASN A N 1
ATOM 623 C CA . ASN A 1 81 ? 20.933 6.361 -10.930 1.00 49.28 81 ASN A CA 1
ATOM 624 C C . ASN A 1 81 ? 19.486 6.245 -10.412 1.00 49.28 81 ASN A C 1
ATOM 626 O O . ASN A 1 81 ? 19.260 5.983 -9.233 1.00 49.28 81 ASN A O 1
ATOM 630 N N . GLU A 1 82 ? 18.507 6.554 -11.262 1.00 54.09 82 GLU A N 1
ATOM 631 C CA . GLU A 1 82 ? 17.122 6.137 -11.041 1.00 54.09 82 GLU A CA 1
ATOM 632 C C . GLU A 1 82 ? 17.088 4.626 -11.291 1.00 54.09 82 GLU A C 1
ATOM 634 O O . GLU A 1 82 ? 16.987 4.186 -12.435 1.00 54.09 82 GLU A O 1
ATOM 639 N N . GLY A 1 83 ? 17.275 3.833 -10.231 1.00 59.72 83 GLY A N 1
ATOM 640 C CA . GLY A 1 83 ? 17.115 2.384 -10.297 1.00 59.72 83 GLY A CA 1
ATOM 641 C C . GLY A 1 83 ? 15.774 2.044 -10.946 1.00 59.72 83 GLY A C 1
ATOM 642 O O . GLY A 1 83 ? 14.739 2.642 -10.633 1.00 59.72 83 GLY A O 1
ATOM 643 N N . THR A 1 84 ? 15.776 1.120 -11.908 1.00 67.00 84 THR A N 1
ATOM 644 C CA . THR A 1 84 ? 14.527 0.719 -12.556 1.00 67.00 84 THR A CA 1
ATOM 645 C C . THR A 1 84 ? 13.746 -0.144 -11.572 1.00 67.00 84 THR A C 1
ATOM 647 O O . THR A 1 84 ? 14.171 -1.249 -11.238 1.00 67.00 84 THR A O 1
ATOM 650 N N . VAL A 1 85 ? 12.587 0.334 -11.113 1.00 76.75 85 VAL A N 1
ATOM 651 C CA . VAL A 1 85 ? 11.698 -0.469 -10.264 1.00 76.75 85 VAL A CA 1
ATOM 652 C C . VAL A 1 85 ? 11.249 -1.711 -11.038 1.00 76.75 85 VAL A C 1
ATOM 654 O O . VAL A 1 85 ? 10.565 -1.615 -12.057 1.00 76.75 85 VAL A O 1
ATOM 657 N N . GLU A 1 86 ? 11.635 -2.890 -10.559 1.00 80.25 86 GLU A N 1
ATOM 658 C CA . GLU A 1 86 ? 11.290 -4.171 -11.167 1.00 80.25 86 GLU A CA 1
ATOM 659 C C . GLU A 1 86 ? 9.941 -4.677 -10.660 1.00 80.25 86 GLU A C 1
ATOM 661 O O . GLU A 1 86 ? 9.141 -5.180 -11.447 1.00 80.25 86 GLU A O 1
ATOM 666 N N . GLY A 1 87 ? 9.655 -4.507 -9.369 1.00 80.06 87 GLY A N 1
ATOM 667 C CA . GLY A 1 87 ? 8.431 -5.011 -8.757 1.00 80.06 87 GLY A CA 1
ATOM 668 C C . GLY A 1 87 ? 8.039 -4.258 -7.496 1.00 80.06 87 GLY A C 1
ATOM 669 O O . GLY A 1 87 ? 8.869 -3.630 -6.841 1.00 80.06 87 GLY A O 1
ATOM 670 N N . VAL A 1 88 ? 6.749 -4.319 -7.161 1.00 87.56 88 VAL A N 1
ATOM 671 C CA . VAL A 1 88 ? 6.199 -3.689 -5.954 1.00 87.56 88 VAL A CA 1
ATOM 672 C C . VAL A 1 88 ? 5.321 -4.690 -5.222 1.00 87.56 88 VAL A C 1
ATOM 674 O O . VAL A 1 88 ? 4.356 -5.221 -5.774 1.00 87.56 88 VAL A O 1
ATOM 677 N N . VAL A 1 89 ? 5.630 -4.909 -3.951 1.00 88.38 89 VAL A N 1
ATOM 678 C CA . VAL A 1 89 ? 4.830 -5.725 -3.044 1.00 88.38 89 VAL A CA 1
ATOM 679 C C . VAL A 1 89 ? 4.143 -4.803 -2.048 1.00 88.38 89 VAL A C 1
ATOM 681 O O . VAL A 1 89 ? 4.789 -4.027 -1.346 1.00 88.38 89 VAL A O 1
ATOM 684 N N . VAL A 1 90 ? 2.816 -4.891 -1.970 1.00 90.44 90 VAL A N 1
ATOM 685 C CA . VAL A 1 90 ? 1.997 -4.103 -1.048 1.00 90.44 90 VAL A CA 1
ATOM 686 C C . VAL A 1 90 ? 1.266 -5.031 -0.091 1.00 90.44 90 VAL A C 1
ATOM 688 O O . VAL A 1 90 ? 0.447 -5.860 -0.489 1.00 90.44 90 VAL A O 1
ATOM 691 N N . VAL A 1 91 ? 1.511 -4.852 1.200 1.00 90.94 91 VAL A N 1
ATOM 692 C CA . VAL A 1 91 ? 0.771 -5.520 2.269 1.00 90.94 91 VAL A CA 1
ATOM 693 C C . VAL A 1 91 ? -0.194 -4.510 2.864 1.00 90.94 91 VAL A C 1
ATOM 695 O O . VAL A 1 91 ? 0.241 -3.552 3.492 1.00 90.94 91 VAL A O 1
ATOM 698 N N . ALA A 1 92 ? -1.498 -4.716 2.672 1.00 91.12 92 ALA A N 1
ATOM 699 C CA . ALA A 1 92 ? -2.528 -3.804 3.169 1.00 91.12 92 ALA A CA 1
ATOM 700 C C . ALA A 1 92 ? -3.628 -4.547 3.936 1.00 91.12 92 ALA A C 1
ATOM 702 O O . ALA A 1 92 ? -4.059 -5.639 3.549 1.00 91.12 92 ALA A O 1
ATOM 703 N N . GLN A 1 93 ? -4.136 -3.945 5.011 1.00 89.75 93 GLN A N 1
ATOM 704 C CA . GLN A 1 93 ? -5.264 -4.497 5.771 1.00 89.75 93 GLN A CA 1
ATOM 705 C C . GLN A 1 93 ? -6.541 -4.559 4.910 1.00 89.75 93 GLN A C 1
ATOM 707 O O . GLN A 1 93 ? -7.268 -5.559 4.911 1.00 89.75 93 GLN A O 1
ATOM 712 N N . GLY A 1 94 ? -6.760 -3.515 4.108 1.00 88.38 94 GLY A N 1
ATOM 713 C CA . GLY A 1 94 ? -7.871 -3.360 3.171 1.00 88.38 94 GLY A CA 1
ATOM 714 C C . GLY A 1 94 ? -7.822 -4.254 1.931 1.00 88.38 94 GLY A C 1
ATOM 715 O O . GLY A 1 94 ? -8.787 -4.287 1.174 1.00 88.38 94 GLY A O 1
ATOM 716 N N . ALA A 1 95 ? -6.760 -5.042 1.724 1.00 88.38 95 ALA A N 1
ATOM 717 C CA . ALA A 1 95 ? -6.601 -5.889 0.534 1.00 88.38 95 ALA A CA 1
ATOM 718 C C . ALA A 1 95 ? -7.625 -7.041 0.415 1.00 88.38 95 ALA A C 1
ATOM 720 O O . ALA A 1 95 ? -7.596 -7.798 -0.555 1.00 88.38 95 ALA A O 1
ATOM 721 N N . THR A 1 96 ? -8.530 -7.192 1.391 1.00 87.81 96 THR A N 1
ATOM 722 C CA . THR A 1 96 ? -9.672 -8.122 1.300 1.00 87.81 96 THR A CA 1
ATOM 723 C C . THR A 1 96 ? -10.767 -7.587 0.373 1.00 87.81 96 THR A C 1
ATOM 725 O O . THR A 1 96 ? -11.496 -8.375 -0.224 1.00 87.81 96 THR A O 1
ATOM 728 N N . ASP A 1 97 ? -10.892 -6.264 0.256 1.00 91.19 97 ASP A N 1
ATOM 729 C CA . ASP A 1 97 ? -11.914 -5.625 -0.567 1.00 91.19 97 ASP A CA 1
ATOM 730 C C . ASP A 1 97 ? -11.409 -5.474 -2.020 1.00 91.19 97 ASP A C 1
ATOM 732 O O . ASP A 1 97 ? -10.371 -4.841 -2.249 1.00 91.19 97 ASP A O 1
ATOM 736 N N . PRO A 1 98 ? -12.107 -6.036 -3.029 1.00 90.75 98 PRO A N 1
ATOM 737 C CA . PRO A 1 98 ? -11.688 -5.947 -4.428 1.00 90.75 98 PRO A CA 1
ATOM 738 C C . PRO A 1 98 ? -11.631 -4.515 -4.974 1.00 90.75 98 PRO A C 1
ATOM 740 O O . PRO A 1 98 ? -10.783 -4.216 -5.816 1.00 90.75 98 PRO A O 1
ATOM 743 N N . ALA A 1 99 ? -12.512 -3.622 -4.512 1.00 91.50 99 ALA A N 1
ATOM 744 C CA . ALA A 1 99 ? -12.510 -2.224 -4.925 1.00 91.50 99 ALA A CA 1
ATOM 745 C C . ALA A 1 99 ? -11.289 -1.495 -4.354 1.00 91.50 99 ALA A C 1
ATOM 747 O O . ALA A 1 99 ? -10.654 -0.714 -5.06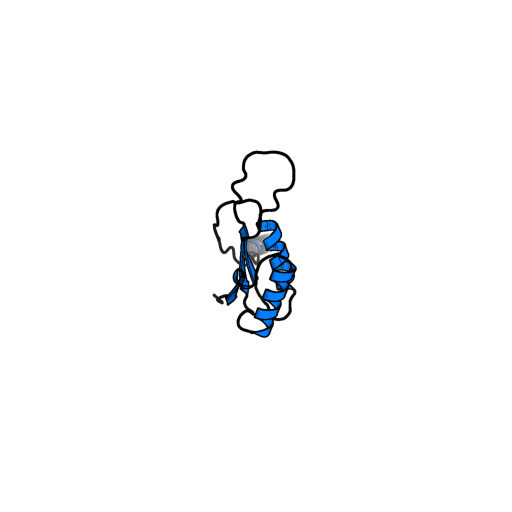1 1.00 91.50 99 ALA A O 1
ATOM 748 N N . VAL A 1 100 ? -10.918 -1.795 -3.106 1.00 91.00 100 VAL A N 1
ATOM 749 C CA . VAL A 1 100 ? -9.692 -1.271 -2.486 1.00 91.00 100 VAL A CA 1
ATOM 750 C C . VAL A 1 100 ? -8.450 -1.835 -3.179 1.00 91.00 100 VAL A C 1
ATOM 752 O O . VAL A 1 100 ? -7.559 -1.071 -3.540 1.00 91.00 100 VAL A O 1
ATOM 755 N N . LYS A 1 101 ? -8.412 -3.144 -3.458 1.00 90.62 101 LYS A N 1
ATOM 756 C CA . LYS A 1 101 ? -7.303 -3.791 -4.177 1.00 90.62 101 LYS A CA 1
ATOM 757 C C . LYS A 1 101 ? -7.055 -3.144 -5.542 1.00 90.62 101 LYS A C 1
ATOM 759 O O . LYS A 1 101 ? -5.910 -2.863 -5.882 1.00 90.62 101 LYS A O 1
ATOM 764 N N . LYS A 1 102 ? -8.124 -2.849 -6.288 1.00 90.94 102 LYS A N 1
ATOM 765 C CA . LYS A 1 102 ? -8.029 -2.149 -7.572 1.00 90.94 102 LYS A CA 1
ATOM 766 C C . LYS A 1 102 ? -7.499 -0.721 -7.415 1.00 90.94 102 LYS A C 1
ATOM 768 O O . LYS A 1 102 ? -6.600 -0.341 -8.150 1.00 90.94 102 LYS A O 1
ATOM 773 N N . LYS A 1 103 ? -7.991 0.046 -6.433 1.00 91.00 103 LYS A N 1
ATOM 774 C CA . LYS A 1 103 ? -7.481 1.405 -6.162 1.00 91.00 103 LYS A CA 1
ATOM 775 C C . LYS A 1 103 ? -5.982 1.405 -5.866 1.00 91.00 103 LYS A C 1
ATOM 777 O O . LYS A 1 103 ? -5.261 2.227 -6.415 1.00 91.00 103 LYS A O 1
ATOM 782 N N . ILE A 1 104 ? -5.519 0.484 -5.016 1.00 90.56 104 ILE A N 1
ATOM 783 C CA . ILE A 1 104 ? -4.091 0.345 -4.693 1.00 90.56 104 ILE A CA 1
ATOM 784 C C . ILE A 1 104 ? -3.301 0.048 -5.971 1.00 90.56 104 ILE A C 1
ATOM 786 O O . ILE A 1 104 ? -2.298 0.701 -6.234 1.00 90.56 104 ILE A O 1
ATOM 790 N N . GLN A 1 105 ? -3.779 -0.889 -6.790 1.00 89.94 105 GLN A N 1
ATOM 791 C CA . GLN A 1 105 ? -3.139 -1.244 -8.053 1.00 89.94 105 GLN A CA 1
ATOM 792 C C . GLN A 1 105 ? -3.049 -0.051 -9.019 1.00 89.94 105 GLN A C 1
ATOM 794 O O . GLN A 1 105 ? -1.977 0.209 -9.557 1.00 89.94 105 GLN A O 1
ATOM 799 N N . ASP A 1 106 ? -4.136 0.704 -9.189 1.00 90.06 106 ASP A N 1
ATOM 800 C CA . ASP A 1 106 ? -4.179 1.886 -10.058 1.00 90.06 106 ASP A CA 1
ATOM 801 C C . ASP A 1 106 ? -3.193 2.973 -9.582 1.00 90.06 106 ASP A C 1
ATOM 803 O O . ASP A 1 106 ? -2.507 3.590 -10.397 1.00 90.06 106 ASP A O 1
ATOM 807 N N . ILE A 1 107 ? -3.075 3.179 -8.264 1.00 88.75 107 ILE A N 1
ATOM 808 C CA . ILE A 1 107 ? -2.126 4.132 -7.665 1.00 88.75 107 ILE A CA 1
ATOM 809 C C . ILE A 1 107 ? -0.680 3.702 -7.926 1.00 88.75 107 ILE A C 1
ATOM 811 O O . ILE A 1 107 ? 0.140 4.527 -8.322 1.00 88.75 107 ILE A O 1
ATOM 815 N N . VAL A 1 108 ? -0.361 2.422 -7.725 1.00 87.88 108 VAL A N 1
ATOM 816 C CA . VAL A 1 108 ? 1.000 1.907 -7.930 1.00 87.88 108 VAL A CA 1
ATOM 817 C C . VAL A 1 108 ? 1.411 2.032 -9.402 1.00 87.88 108 VAL A C 1
ATOM 819 O O . VAL A 1 108 ? 2.510 2.501 -9.670 1.00 87.88 108 VAL A O 1
ATOM 822 N N . ILE A 1 109 ? 0.522 1.717 -10.350 1.00 86.25 109 ILE A N 1
ATOM 823 C CA . ILE A 1 109 ? 0.781 1.872 -11.798 1.00 86.25 109 ILE A CA 1
ATOM 824 C C . ILE A 1 109 ? 0.943 3.350 -12.193 1.00 86.25 109 ILE A C 1
ATOM 826 O O . ILE A 1 109 ? 1.691 3.676 -13.110 1.00 86.25 109 ILE A O 1
ATOM 830 N N . ALA A 1 110 ? 0.235 4.264 -11.526 1.00 86.31 110 ALA A N 1
ATOM 831 C CA . ALA A 1 110 ? 0.354 5.696 -11.797 1.00 86.31 110 ALA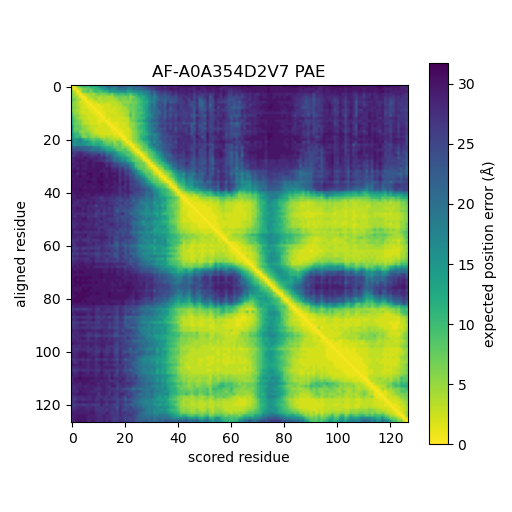 A CA 1
ATOM 832 C C . ALA A 1 110 ? 1.657 6.303 -11.249 1.00 86.31 110 ALA A C 1
ATOM 834 O O . ALA A 1 110 ? 2.153 7.282 -11.805 1.00 86.31 110 ALA A O 1
ATOM 835 N N . LEU A 1 111 ? 2.181 5.754 -10.150 1.00 83.69 111 LEU A N 1
ATOM 836 C CA . LEU A 1 111 ? 3.386 6.247 -9.479 1.00 83.69 111 LEU A CA 1
ATOM 837 C C . LEU A 1 111 ? 4.668 5.583 -9.988 1.00 83.69 111 LEU A C 1
ATOM 839 O O . LEU A 1 111 ? 5.722 6.214 -9.958 1.00 83.69 111 LEU A O 1
ATOM 843 N N . PHE A 1 112 ? 4.572 4.347 -10.475 1.00 80.88 112 PHE A N 1
ATOM 844 C CA . PHE A 1 112 ? 5.694 3.567 -10.980 1.00 80.88 112 PHE A CA 1
ATOM 845 C C . PHE A 1 112 ? 5.412 3.102 -12.404 1.00 80.88 112 PHE A C 1
ATOM 847 O O . PHE A 1 112 ? 4.350 2.526 -12.642 1.00 80.88 112 PHE A O 1
ATOM 854 N N . PRO A 1 113 ? 6.351 3.275 -13.351 1.00 76.94 113 PRO A N 1
ATOM 855 C CA . PRO A 1 113 ? 6.221 2.772 -14.716 1.00 76.94 113 PRO A CA 1
ATOM 856 C C . PRO A 1 113 ? 6.426 1.246 -14.768 1.00 76.94 113 PRO A C 1
ATOM 858 O O . PRO A 1 113 ? 7.293 0.742 -15.477 1.00 76.94 113 PRO A O 1
ATOM 861 N N . ILE A 1 114 ? 5.633 0.501 -13.999 1.00 81.12 114 ILE A N 1
ATOM 862 C CA . ILE A 1 114 ? 5.678 -0.956 -13.902 1.00 81.12 114 ILE A CA 1
ATOM 863 C C . ILE A 1 114 ? 4.368 -1.572 -14.360 1.00 81.12 114 ILE A C 1
ATOM 865 O O . ILE A 1 114 ? 3.284 -0.996 -14.256 1.00 81.12 114 ILE A O 1
ATOM 869 N N . GLU A 1 115 ? 4.469 -2.790 -14.867 1.00 77.88 115 GLU A N 1
ATOM 870 C CA . GLU A 1 115 ? 3.309 -3.513 -15.353 1.00 77.88 115 GLU A CA 1
ATOM 871 C C . GLU A 1 115 ? 2.502 -4.123 -14.204 1.00 77.88 115 GLU A C 1
ATOM 873 O O . GLU A 1 115 ? 3.045 -4.609 -13.214 1.00 77.88 115 GLU A O 1
ATOM 878 N N . ALA A 1 116 ? 1.180 -4.178 -14.383 1.00 78.12 116 ALA A N 1
ATOM 879 C CA . ALA A 1 116 ? 0.228 -4.689 -13.397 1.00 78.12 116 ALA A CA 1
ATOM 880 C C . ALA A 1 116 ? 0.539 -6.108 -12.886 1.00 78.12 116 ALA A C 1
ATOM 882 O O . ALA A 1 116 ? 0.147 -6.458 -11.777 1.00 78.12 116 ALA A O 1
ATOM 883 N N . HIS A 1 117 ? 1.217 -6.923 -13.697 1.00 84.56 117 HIS A N 1
ATOM 884 C CA . HIS A 1 117 ? 1.590 -8.294 -13.359 1.00 84.56 117 HIS A CA 1
ATOM 885 C C . HIS A 1 117 ? 2.808 -8.385 -12.421 1.00 84.56 117 HIS A C 1
ATOM 887 O O . HIS A 1 117 ? 3.081 -9.461 -11.898 1.00 84.56 117 HIS A O 1
ATOM 893 N N . LYS A 1 118 ? 3.529 -7.275 -12.209 1.00 85.31 118 LYS A N 1
ATOM 894 C CA . LYS A 1 118 ? 4.677 -7.160 -11.295 1.00 85.31 118 LYS A CA 1
ATOM 895 C C . LYS A 1 118 ? 4.303 -6.550 -9.940 1.00 85.31 118 LYS A C 1
ATOM 897 O O . LYS A 1 118 ? 5.174 -6.248 -9.127 1.00 85.31 118 LYS A O 1
ATOM 902 N N . ILE A 1 119 ? 3.006 -6.330 -9.722 1.00 88.62 119 ILE A N 1
ATOM 903 C CA . ILE A 1 119 ? 2.462 -5.767 -8.491 1.00 88.62 119 ILE A CA 1
ATOM 904 C C . ILE A 1 119 ? 1.749 -6.879 -7.738 1.00 88.62 119 ILE A C 1
ATOM 906 O O . ILE A 1 119 ? 0.757 -7.433 -8.218 1.00 88.62 119 ILE A O 1
ATOM 910 N N . GLU A 1 120 ? 2.216 -7.163 -6.530 1.00 89.06 120 GLU A N 1
ATOM 911 C CA . GLU A 1 120 ? 1.578 -8.134 -5.653 1.00 89.06 120 GLU A CA 1
ATOM 912 C C . GLU A 1 120 ? 0.926 -7.424 -4.468 1.00 89.06 120 GLU A C 1
ATOM 914 O O . GLU A 1 120 ? 1.573 -6.680 -3.738 1.00 89.06 120 GLU A O 1
ATOM 919 N N . ILE A 1 121 ? -0.378 -7.643 -4.276 1.00 90.88 121 ILE A N 1
ATOM 920 C CA . ILE A 1 121 ? -1.133 -7.059 -3.162 1.00 90.88 121 ILE A CA 1
ATOM 921 C C . ILE A 1 121 ? -1.638 -8.184 -2.26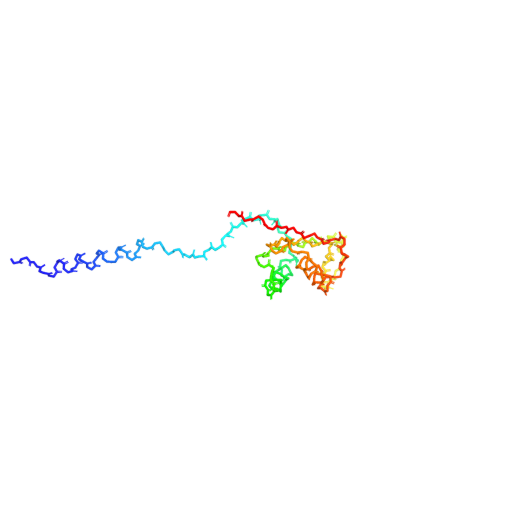8 1.00 90.88 121 ILE A C 1
ATOM 923 O O . ILE A 1 121 ? -2.456 -9.010 -2.697 1.00 90.88 121 ILE A O 1
ATOM 927 N N . VAL A 1 122 ? -1.190 -8.173 -1.014 1.00 90.88 122 VAL A N 1
ATOM 928 C CA . VAL A 1 122 ? -1.451 -9.220 -0.023 1.00 90.88 122 VAL A CA 1
ATOM 929 C C . VAL A 1 122 ? -2.179 -8.641 1.189 1.00 90.88 122 VAL A C 1
ATOM 931 O O . VAL A 1 122 ? -1.957 -7.502 1.603 1.00 90.88 122 VAL A O 1
ATOM 934 N N . LYS A 1 123 ? -3.069 -9.445 1.780 1.00 90.31 123 LYS A N 1
ATOM 935 C CA . LYS A 1 123 ? -3.759 -9.098 3.024 1.00 90.31 123 LYS A CA 1
ATOM 936 C C . LYS A 1 123 ? -2.805 -9.167 4.212 1.00 90.31 123 LYS A C 1
ATOM 938 O O . LYS A 1 123 ? -2.200 -10.208 4.464 1.00 90.31 123 LYS A O 1
ATOM 943 N N . MET A 1 124 ? -2.764 -8.094 4.994 1.00 88.75 124 MET A N 1
ATOM 944 C CA . MET A 1 124 ? -2.067 -8.080 6.277 1.00 88.75 124 MET A CA 1
ATOM 945 C C . MET A 1 124 ? -2.752 -9.018 7.286 1.00 88.75 124 MET A C 1
ATOM 947 O O . MET A 1 124 ? -3.975 -8.975 7.453 1.00 8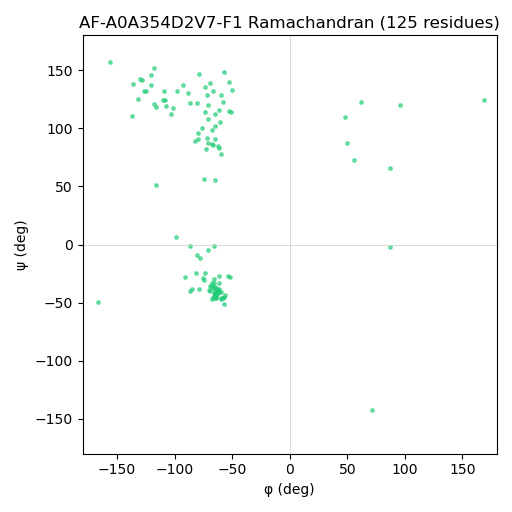8.75 124 MET A O 1
ATOM 951 N N . LYS A 1 125 ? -1.975 -9.869 7.968 1.00 84.56 125 LYS A N 1
ATOM 952 C CA . LYS A 1 125 ? -2.467 -10.582 9.155 1.00 84.56 125 LYS A CA 1
ATOM 953 C C . LYS A 1 125 ? -2.565 -9.591 10.315 1.00 84.56 125 LYS A C 1
ATOM 955 O O . LYS A 1 125 ? -1.659 -8.789 10.502 1.00 84.56 125 LYS A O 1
ATOM 960 N N . ALA A 1 126 ? -3.669 -9.651 11.053 1.00 71.44 126 ALA A N 1
ATOM 961 C CA . ALA A 1 126 ? -3.735 -9.050 12.377 1.00 71.44 126 ALA A CA 1
ATOM 962 C C . ALA A 1 126 ? -3.067 -10.034 13.346 1.00 71.44 126 ALA A C 1
ATOM 964 O O . ALA A 1 126 ? -3.471 -11.201 13.367 1.00 71.44 126 ALA A O 1
ATOM 965 N N . ASP A 1 127 ? -2.024 -9.584 14.042 1.00 58.38 127 ASP A N 1
ATOM 966 C CA . ASP A 1 127 ? -1.432 -10.296 15.181 1.00 58.38 127 ASP A CA 1
ATOM 967 C C . ASP A 1 127 ? -2.355 -10.244 16.410 1.00 58.38 127 ASP A C 1
ATOM 969 O O . ASP A 1 127 ? -3.039 -9.207 16.600 1.00 58.38 127 ASP A O 1
#

Mean predicted aligned error: 15.88 Å

Foldseek 3Di:
DPDVVVVVVVVVVVVVVVVVPPPPPPPPPDDPPPPDDDDPACPVVQVVLQVVLCPDPQFAHKGKDWDFDPPPPDDDDDDDPNGQTAAMEMETQSCVDPVSVVVSLVSCVVSHVYDSVRYHYHHDDDD

pLDDT: mean 73.73, std 17.32, range [35.03, 91.5]

Secondary structure (DSSP, 8-state):
---HHHHHHHHHHHHHHHHHTS-----------------TTSHHHHHHHHHHHHTSTT--SEEEEEEEE-----S--SS----EEEEEEEEEGGGGSHHHHHHHHHHHHHHS---GGGEEEEEPPP-